Protein AF-A0A0F9EM11-F1 (afdb_monomer_lite)

pLDDT: mean 90.23, std 5.99, range [64.94, 98.19]

Structure (mmCIF, N/CA/C/O backbone):
data_AF-A0A0F9EM11-F1
#
_entry.id   AF-A0A0F9EM11-F1
#
loop_
_atom_site.group_PDB
_atom_site.id
_atom_site.type_symbol
_atom_site.label_atom_id
_atom_site.label_alt_id
_atom_site.label_comp_id
_atom_site.label_asym_id
_atom_site.label_entity_id
_atom_site.label_seq_id
_atom_site.pdbx_PDB_ins_code
_atom_site.Cartn_x
_atom_site.Cartn_y
_atom_site.Cartn_z
_atom_site.occupancy
_atom_site.B_iso_or_equiv
_atom_site.auth_seq_id
_atom_site.auth_comp_id
_atom_site.auth_asym_id
_atom_site.auth_atom_id
_atom_site.pdbx_PDB_model_num
ATOM 1 N N . GLY A 1 1 ? 3.196 -7.333 26.910 1.00 64.94 1 GLY A N 1
ATOM 2 C CA . GLY A 1 1 ? 1.887 -7.411 26.227 1.00 64.94 1 GLY A CA 1
ATOM 3 C C . GLY A 1 1 ? 2.030 -6.953 24.788 1.00 64.94 1 GLY A C 1
ATOM 4 O O . GLY A 1 1 ? 3.066 -6.388 24.458 1.00 64.94 1 GLY A O 1
ATOM 5 N N . ILE A 1 2 ? 1.031 -7.208 23.940 1.00 78.69 2 ILE A N 1
ATOM 6 C CA . ILE A 1 2 ? 0.993 -6.723 22.548 1.00 78.69 2 ILE A CA 1
ATOM 7 C C . ILE A 1 2 ? 0.827 -5.195 22.562 1.00 78.69 2 ILE A C 1
ATOM 9 O O . ILE A 1 2 ? -0.059 -4.688 23.241 1.00 78.69 2 ILE A O 1
ATOM 13 N N . TYR A 1 3 ? 1.682 -4.465 21.836 1.00 88.31 3 TYR A N 1
ATOM 14 C CA . TYR A 1 3 ? 1.644 -2.993 21.784 1.00 88.31 3 TYR A CA 1
ATOM 15 C C . TYR A 1 3 ? 0.467 -2.462 20.953 1.00 88.31 3 TYR A C 1
ATOM 17 O O . TYR A 1 3 ? -0.175 -1.474 21.315 1.00 88.31 3 TYR A O 1
ATOM 25 N N . GLY A 1 4 ? 0.171 -3.126 19.836 1.00 91.06 4 GLY A N 1
ATOM 26 C CA . GLY A 1 4 ? -0.921 -2.738 18.962 1.00 91.06 4 GLY A CA 1
ATOM 27 C C . GLY A 1 4 ? -1.249 -3.777 17.902 1.00 91.06 4 GLY A C 1
ATOM 28 O O . GLY A 1 4 ? -0.463 -4.689 17.644 1.00 91.06 4 GLY A O 1
ATOM 29 N N . VAL A 1 5 ? -2.417 -3.607 17.295 1.00 92.75 5 VAL A N 1
ATOM 30 C CA . VAL A 1 5 ? -2.905 -4.391 16.158 1.00 92.75 5 VAL A CA 1
ATOM 31 C C . VAL A 1 5 ? -3.005 -3.472 14.949 1.00 92.75 5 VAL A C 1
ATOM 33 O O . VAL A 1 5 ? -3.448 -2.332 15.077 1.00 92.75 5 VAL A O 1
ATOM 36 N N . TYR A 1 6 ? -2.598 -3.983 13.789 1.00 92.25 6 TYR A N 1
ATOM 37 C CA . TYR A 1 6 ? -2.680 -3.299 12.502 1.00 92.25 6 TYR A CA 1
ATOM 38 C C . TYR A 1 6 ? -3.610 -4.087 11.588 1.00 92.25 6 TYR A C 1
ATOM 40 O O . TYR A 1 6 ? -3.439 -5.295 11.428 1.00 92.25 6 TYR A O 1
ATOM 48 N N . THR A 1 7 ? -4.599 -3.415 11.011 1.00 93.31 7 THR A N 1
ATOM 49 C CA . THR A 1 7 ? -5.583 -4.035 10.116 1.00 93.31 7 THR A CA 1
ATOM 50 C C . THR A 1 7 ? -6.139 -3.009 9.120 1.00 93.31 7 THR A C 1
ATOM 52 O O . THR A 1 7 ? -5.676 -1.871 9.080 1.00 93.31 7 THR A O 1
ATOM 55 N N . GLY A 1 8 ? -7.093 -3.382 8.272 1.00 90.81 8 GLY A N 1
ATOM 56 C CA . GLY A 1 8 ? -7.690 -2.484 7.283 1.00 90.81 8 GLY A CA 1
ATOM 57 C C . GLY A 1 8 ? -8.437 -3.234 6.188 1.00 90.81 8 GLY A C 1
ATOM 58 O O . GLY A 1 8 ? -8.670 -4.440 6.307 1.00 90.81 8 GLY A O 1
ATOM 59 N N . LYS A 1 9 ? -8.787 -2.521 5.110 1.00 90.94 9 LYS A N 1
ATOM 60 C CA . LYS A 1 9 ? -9.307 -3.161 3.894 1.00 90.94 9 LYS A CA 1
ATOM 61 C C . LYS A 1 9 ? -8.284 -4.154 3.334 1.00 90.94 9 LYS A C 1
ATOM 63 O O . LYS A 1 9 ? -7.072 -3.939 3.421 1.00 90.94 9 LYS A O 1
ATOM 68 N N . ILE A 1 10 ? -8.770 -5.242 2.735 1.00 89.94 10 ILE A N 1
ATOM 69 C CA . ILE A 1 10 ? -7.891 -6.132 1.976 1.00 89.94 10 ILE A CA 1
ATOM 70 C C . ILE A 1 10 ? -7.551 -5.469 0.642 1.00 89.94 10 ILE A C 1
ATOM 72 O O . ILE A 1 10 ? -8.333 -4.708 0.081 1.00 89.94 10 ILE A O 1
ATOM 76 N N . MET A 1 11 ? -6.363 -5.762 0.129 1.00 86.75 11 MET A N 1
ATOM 77 C CA . MET A 1 11 ? -5.875 -5.189 -1.121 1.00 86.75 11 MET A CA 1
ATOM 78 C C . MET A 1 11 ? -6.060 -6.181 -2.272 1.00 86.75 11 MET A C 1
ATOM 80 O O . MET A 1 11 ? -5.647 -7.342 -2.169 1.00 86.75 11 MET A O 1
ATOM 84 N N . ARG A 1 12 ? -6.619 -5.725 -3.401 1.00 86.25 12 ARG A N 1
ATOM 85 C CA . ARG A 1 12 ? -6.793 -6.534 -4.621 1.00 86.25 12 ARG A CA 1
ATOM 86 C C . ARG A 1 12 ? -5.475 -6.695 -5.383 1.00 86.25 12 ARG A C 1
ATOM 88 O O . ARG A 1 12 ? -5.287 -6.153 -6.465 1.00 86.25 12 ARG A O 1
ATOM 95 N N . ILE A 1 13 ? -4.538 -7.449 -4.811 1.00 84.50 13 ILE A N 1
ATOM 96 C CA . ILE A 1 13 ? -3.189 -7.643 -5.367 1.00 84.50 13 ILE A CA 1
ATOM 97 C C . ILE A 1 13 ? -2.746 -9.106 -5.342 1.00 84.50 13 ILE A C 1
ATOM 99 O O . ILE A 1 13 ? -3.211 -9.922 -4.543 1.00 84.50 13 ILE A O 1
ATOM 103 N N . GLY A 1 14 ? -1.812 -9.455 -6.230 1.00 83.81 14 GLY A N 1
ATOM 104 C CA . GLY A 1 14 ? -1.179 -10.774 -6.262 1.00 83.81 14 GLY A CA 1
ATOM 105 C C . GLY A 1 14 ? -2.188 -11.924 -6.366 1.00 83.81 14 GLY A C 1
ATOM 106 O O . GLY A 1 14 ? -2.968 -12.004 -7.311 1.00 83.81 14 GLY A O 1
ATOM 107 N N . ARG A 1 15 ? -2.161 -12.846 -5.393 1.00 86.88 15 ARG A N 1
ATOM 108 C CA . ARG A 1 15 ? -3.095 -13.987 -5.340 1.00 86.88 15 ARG A CA 1
ATOM 109 C C . ARG A 1 15 ? -4.509 -13.598 -4.906 1.00 86.88 15 ARG A C 1
ATOM 111 O O . ARG A 1 15 ? -5.444 -14.273 -5.328 1.00 86.88 15 ARG A O 1
ATOM 118 N N . ALA A 1 16 ? -4.670 -12.529 -4.122 1.00 88.31 16 ALA A N 1
ATOM 119 C CA . ALA A 1 16 ? -5.989 -12.049 -3.713 1.00 88.31 16 ALA A CA 1
ATOM 120 C C . ALA A 1 16 ? -6.791 -11.565 -4.927 1.00 88.31 16 ALA A C 1
ATOM 122 O O . ALA A 1 16 ? -7.963 -11.890 -5.050 1.00 88.31 16 ALA A O 1
ATOM 123 N N . ALA A 1 17 ? -6.132 -10.909 -5.890 1.00 87.31 17 ALA A N 1
ATOM 124 C CA . ALA A 1 17 ? -6.770 -10.485 -7.137 1.00 87.31 17 ALA A CA 1
ATOM 125 C C . ALA A 1 17 ? -7.381 -11.653 -7.939 1.00 87.31 17 ALA A C 1
ATOM 127 O O . ALA A 1 17 ? -8.430 -11.483 -8.549 1.00 87.31 17 ALA A O 1
ATOM 128 N N . LYS A 1 18 ? -6.759 -12.843 -7.905 1.00 89.56 18 LYS A N 1
ATOM 129 C CA . LYS A 1 18 ? -7.247 -14.050 -8.604 1.00 89.56 18 LYS A CA 1
ATOM 130 C C . LYS A 1 18 ? -8.441 -14.725 -7.926 1.00 89.56 18 LYS A C 1
ATOM 132 O O . LYS A 1 18 ? -9.074 -15.567 -8.542 1.00 89.56 18 LYS A O 1
ATOM 137 N N . ASN A 1 19 ? -8.694 -14.404 -6.660 1.00 93.19 19 ASN A N 1
ATOM 138 C CA . ASN A 1 19 ? -9.743 -15.017 -5.842 1.00 93.19 19 ASN A CA 1
ATOM 139 C C . ASN A 1 19 ? -10.669 -13.942 -5.261 1.00 93.19 19 ASN A C 1
ATOM 141 O O . ASN A 1 19 ? -11.277 -14.144 -4.214 1.00 93.19 19 ASN A O 1
ATOM 145 N N . TRP A 1 20 ? -10.712 -12.769 -5.898 1.00 92.25 20 TRP A N 1
ATOM 146 C CA . TRP A 1 20 ? -11.334 -11.584 -5.319 1.00 92.25 20 TRP A CA 1
ATOM 147 C C . TRP A 1 20 ? -12.825 -11.788 -5.076 1.00 92.25 20 TRP A C 1
ATOM 149 O O . TRP A 1 20 ? -13.308 -11.422 -4.016 1.00 92.25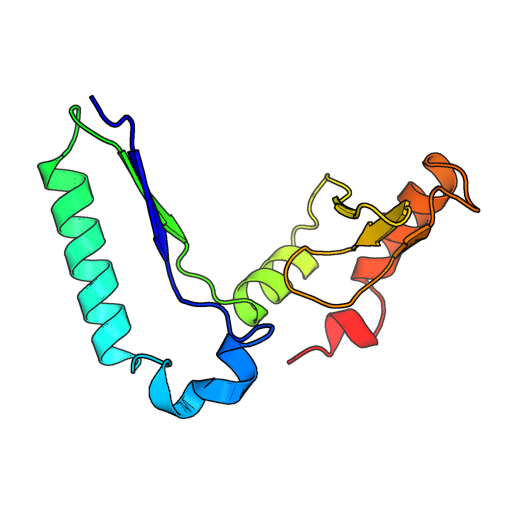 20 TRP A O 1
ATOM 159 N N . ASP A 1 21 ? -13.508 -12.480 -5.984 1.00 90.75 21 ASP A N 1
ATOM 160 C CA . ASP A 1 21 ? -14.947 -12.749 -5.888 1.00 90.75 21 ASP A CA 1
ATOM 161 C C . ASP A 1 21 ? -15.329 -13.574 -4.645 1.00 90.75 21 ASP A C 1
ATOM 163 O O . ASP A 1 21 ? -16.471 -13.542 -4.206 1.00 90.75 21 ASP A O 1
ATOM 167 N N . VAL A 1 22 ? -14.371 -14.303 -4.062 1.00 93.69 22 VAL A N 1
ATOM 168 C CA . VAL A 1 22 ? -14.551 -15.093 -2.832 1.00 93.69 22 VAL A CA 1
ATOM 169 C C . VAL A 1 22 ? -14.057 -14.335 -1.595 1.00 93.69 22 VAL A C 1
ATOM 171 O O . VAL A 1 22 ? -14.504 -14.601 -0.483 1.00 93.69 22 VAL A O 1
ATOM 174 N N . LEU A 1 23 ? -13.095 -13.426 -1.769 1.00 92.75 23 LEU A N 1
ATOM 175 C CA . LEU A 1 23 ? -12.407 -12.742 -0.672 1.00 92.75 23 LEU A CA 1
ATOM 176 C C . LEU A 1 23 ? -12.983 -11.365 -0.348 1.00 92.75 23 LEU A C 1
ATOM 178 O O . LEU A 1 23 ? -12.810 -10.921 0.781 1.00 92.75 23 LEU A O 1
ATOM 182 N N . CYS A 1 24 ? -13.564 -10.673 -1.329 1.00 91.56 24 CYS A N 1
ATOM 183 C CA . CYS A 1 24 ? -13.983 -9.281 -1.217 1.00 91.56 24 CYS A CA 1
ATOM 184 C C . CYS A 1 24 ? -15.196 -9.158 -0.292 1.00 91.56 24 CYS A C 1
ATOM 186 O O . CYS A 1 24 ? -16.277 -9.610 -0.671 1.00 91.56 24 CYS A O 1
ATOM 188 N N . PRO A 1 25 ? -15.056 -8.513 0.879 1.00 93.62 25 PRO A N 1
ATOM 189 C CA . PRO A 1 25 ? -16.212 -8.129 1.671 1.00 93.62 25 PRO A CA 1
ATOM 190 C C . PRO A 1 25 ? -17.054 -7.108 0.903 1.00 93.62 25 PRO A C 1
ATOM 192 O O . PRO A 1 25 ? -16.528 -6.311 0.121 1.00 93.62 25 PRO A O 1
ATOM 195 N N . SER A 1 26 ? -18.356 -7.123 1.145 1.00 93.00 26 SER A N 1
ATOM 196 C CA . SER A 1 26 ? -19.272 -6.073 0.710 1.00 93.00 26 SER A CA 1
ATOM 197 C C . SER A 1 26 ? -19.011 -4.756 1.447 1.00 93.00 26 SER A C 1
ATOM 199 O O . SER A 1 26 ? -18.434 -4.735 2.539 1.00 93.00 26 SER A O 1
ATOM 201 N N . ASP A 1 27 ? -19.515 -3.651 0.895 1.00 90.44 27 ASP A N 1
ATOM 202 C CA . ASP A 1 27 ? -19.425 -2.335 1.539 1.00 90.44 27 ASP A CA 1
ATOM 203 C C . ASP A 1 27 ? -20.035 -2.354 2.951 1.00 90.44 27 ASP A C 1
ATOM 205 O O . ASP A 1 27 ? -19.420 -1.868 3.897 1.00 90.44 27 ASP A O 1
ATOM 209 N N . SER A 1 28 ? -21.179 -3.025 3.128 1.00 94.75 28 SER A N 1
ATOM 210 C CA . SER A 1 28 ? -21.841 -3.163 4.434 1.00 94.75 28 SER A CA 1
ATOM 211 C C . SER A 1 28 ? -21.024 -3.961 5.460 1.00 94.75 28 SER A C 1
ATOM 213 O O . SER A 1 28 ? -21.030 -3.654 6.654 1.00 94.75 28 SER A O 1
ATOM 215 N N . GLU A 1 29 ? -20.273 -4.972 5.012 1.00 95.81 29 GLU A N 1
ATOM 216 C CA . GLU A 1 29 ? -19.365 -5.721 5.884 1.00 95.81 29 GLU A CA 1
ATOM 217 C C . GLU A 1 29 ? -18.165 -4.864 6.288 1.00 95.81 29 GLU A C 1
ATOM 219 O O . GLU A 1 29 ? -17.722 -4.939 7.436 1.00 95.81 29 GLU A O 1
ATOM 224 N N . TYR A 1 30 ? -17.670 -4.010 5.386 1.00 94.00 30 TYR A N 1
ATOM 225 C CA . TYR A 1 30 ? -16.620 -3.051 5.713 1.00 94.00 30 TYR A CA 1
ATOM 226 C C . TYR A 1 30 ? -17.085 -1.961 6.672 1.00 94.00 30 TYR A C 1
ATOM 228 O O . TYR A 1 30 ? -16.362 -1.661 7.622 1.00 94.00 30 TYR A O 1
ATOM 236 N N . GLU A 1 31 ? -18.280 -1.404 6.483 1.00 93.75 31 GLU A N 1
ATOM 237 C CA . GLU A 1 31 ? -18.886 -0.468 7.436 1.00 93.75 31 GLU A CA 1
ATOM 238 C C . GLU A 1 31 ? -18.943 -1.095 8.831 1.00 93.75 31 GLU A C 1
ATOM 240 O O . GLU A 1 31 ? -18.399 -0.548 9.795 1.00 93.75 31 GLU A O 1
ATOM 245 N N . ARG A 1 32 ? -19.479 -2.320 8.920 1.00 96.56 32 ARG A N 1
ATOM 246 C CA . ARG A 1 32 ? -19.548 -3.061 10.181 1.00 96.56 32 ARG A CA 1
ATOM 247 C C . ARG A 1 32 ? -18.167 -3.325 10.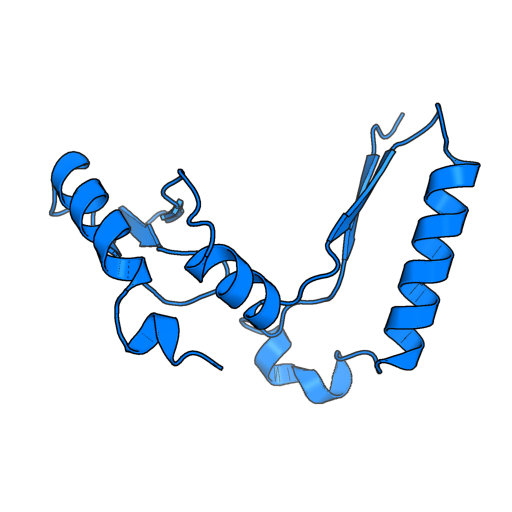780 1.00 96.56 32 ARG A C 1
ATOM 249 O O . ARG A 1 32 ? -17.994 -3.238 11.996 1.00 96.56 32 ARG A O 1
ATOM 256 N N . PHE A 1 33 ? -17.185 -3.661 9.952 1.00 95.62 33 PHE A N 1
ATOM 257 C CA . PHE A 1 33 ? -15.804 -3.865 10.376 1.00 95.62 33 PHE A CA 1
ATOM 258 C C . PHE A 1 33 ? -15.198 -2.589 10.978 1.00 95.62 33 PHE A C 1
ATOM 260 O O . PHE A 1 33 ? -14.615 -2.648 12.063 1.00 95.62 33 PHE A O 1
ATOM 267 N N . PHE A 1 34 ? -15.370 -1.431 10.335 1.00 94.56 34 PHE A N 1
ATOM 268 C CA . PHE A 1 34 ? -14.850 -0.161 10.849 1.00 94.56 34 PHE A CA 1
ATOM 269 C C . PHE A 1 34 ? -15.571 0.313 12.115 1.00 94.56 34 PHE A C 1
ATOM 271 O O . PHE A 1 34 ? -14.914 0.852 13.009 1.00 94.56 34 PHE A O 1
ATOM 278 N N . ASP A 1 35 ? -16.868 0.034 12.258 1.00 95.75 35 ASP A N 1
ATOM 279 C CA . ASP A 1 35 ? -17.596 0.274 13.509 1.00 95.75 35 ASP A CA 1
ATOM 280 C C . ASP A 1 35 ? -16.989 -0.512 14.675 1.00 95.75 35 ASP A C 1
ATOM 282 O O . ASP A 1 35 ? -16.720 0.049 15.743 1.00 95.75 35 ASP A O 1
ATOM 286 N N . VAL A 1 36 ? -16.699 -1.801 14.460 1.00 96.44 36 VAL A N 1
ATOM 287 C CA . VAL A 1 36 ? -16.036 -2.643 15.466 1.00 96.44 36 VAL A CA 1
ATOM 288 C C . VAL A 1 36 ? -14.654 -2.088 15.796 1.00 96.44 36 VAL A C 1
ATOM 290 O O . VAL A 1 36 ? -14.292 -2.007 16.967 1.00 96.44 36 VAL A O 1
ATOM 293 N N . LEU A 1 37 ? -13.872 -1.664 14.803 1.00 95.06 37 LEU A N 1
ATOM 294 C CA . LEU A 1 37 ? -12.551 -1.085 15.057 1.00 95.06 37 LEU A CA 1
ATOM 295 C C . LEU A 1 37 ? -12.625 0.193 15.888 1.00 95.06 37 LEU A C 1
ATOM 297 O O . LEU A 1 37 ? -11.819 0.368 16.805 1.00 95.06 37 LEU A O 1
ATOM 301 N N . LYS A 1 38 ? -13.606 1.058 15.621 1.00 94.56 38 LYS A N 1
ATOM 302 C CA . LYS A 1 38 ? -13.839 2.282 16.391 1.00 94.56 38 LYS A CA 1
ATOM 303 C C . LYS A 1 38 ? -14.214 1.968 17.840 1.00 94.56 38 LYS A C 1
ATOM 305 O O . LYS A 1 38 ? -13.616 2.529 18.758 1.00 94.56 38 LYS A O 1
ATOM 310 N N . GLU A 1 39 ? -15.134 1.027 18.052 1.00 96.38 39 GLU A N 1
ATOM 311 C CA . GLU A 1 39 ? -15.507 0.540 19.387 1.00 96.38 39 GLU A CA 1
ATOM 312 C C . GLU A 1 39 ? -14.288 -0.026 20.131 1.00 96.38 39 GLU A C 1
ATOM 314 O O . GLU A 1 39 ? -14.017 0.332 21.281 1.00 96.38 39 GLU A O 1
ATOM 319 N N . LYS A 1 40 ? -13.501 -0.881 19.464 1.00 95.12 40 LYS A N 1
ATOM 320 C CA . LYS A 1 40 ? -12.332 -1.512 20.082 1.00 95.12 40 LYS A CA 1
ATOM 321 C C . LYS A 1 40 ? -11.234 -0.510 20.394 1.00 95.12 40 LYS A C 1
ATOM 323 O O . LYS A 1 40 ? -10.663 -0.596 21.478 1.00 95.12 40 LYS A O 1
ATOM 328 N N . THR A 1 41 ? -11.004 0.469 19.525 1.00 94.50 41 THR A N 1
ATOM 329 C CA . THR A 1 41 ? -10.055 1.561 19.782 1.00 94.50 41 THR A CA 1
ATOM 330 C C . THR A 1 41 ? -10.369 2.256 21.106 1.00 94.50 41 THR A C 1
ATOM 332 O O . THR A 1 41 ? -9.468 2.416 21.924 1.00 94.50 41 THR A O 1
ATOM 335 N N . ALA A 1 42 ? -11.644 2.573 21.366 1.00 94.44 42 ALA A N 1
ATOM 336 C CA . ALA A 1 42 ? -12.062 3.164 22.636 1.00 94.44 42 ALA A CA 1
ATOM 337 C C . ALA A 1 42 ? -11.903 2.182 23.814 1.00 94.44 42 ALA A C 1
ATOM 339 O O . ALA A 1 42 ? -11.339 2.525 24.848 1.00 94.44 42 ALA A O 1
ATOM 340 N N . SER A 1 43 ? -12.336 0.926 23.659 1.00 95.44 43 SER A N 1
ATOM 341 C CA . SER A 1 43 ? -12.292 -0.065 24.752 1.00 95.44 43 SER A CA 1
ATOM 342 C C . SER A 1 43 ? -10.874 -0.444 25.220 1.00 95.44 43 SER A C 1
ATOM 344 O O . SER A 1 43 ? -10.681 -0.867 26.365 1.00 95.44 43 SER A O 1
ATOM 346 N N . TYR A 1 44 ? -9.883 -0.305 24.334 1.00 93.75 44 TYR A N 1
ATOM 347 C CA . TYR A 1 44 ? -8.479 -0.637 24.583 1.00 93.75 44 TYR A CA 1
ATOM 348 C C . TYR A 1 44 ? -7.600 0.593 24.833 1.00 93.75 44 TYR A C 1
ATOM 350 O O . TYR A 1 44 ? -6.376 0.451 24.930 1.00 93.75 44 TYR A O 1
ATOM 358 N N . GLU A 1 45 ? -8.190 1.780 24.986 1.00 92.56 45 GLU A N 1
ATOM 359 C CA . GLU A 1 45 ? -7.450 3.004 25.281 1.00 92.56 45 GLU A CA 1
ATOM 360 C C . GLU A 1 45 ? -6.537 2.824 26.510 1.00 92.56 45 GLU A C 1
ATOM 362 O O . GLU A 1 45 ? -6.905 2.223 27.522 1.00 92.56 45 GLU A O 1
ATOM 367 N N . GLY A 1 46 ? -5.279 3.259 26.379 1.00 91.69 46 GLY A N 1
ATOM 368 C CA . GLY A 1 46 ? -4.239 3.084 27.401 1.00 91.69 46 GLY A CA 1
ATOM 369 C C . GLY A 1 46 ? -3.703 1.653 27.577 1.00 91.69 46 GLY A C 1
ATOM 370 O O . GLY A 1 46 ? -2.726 1.469 28.300 1.00 91.69 46 GLY A O 1
ATOM 371 N N . LYS A 1 47 ? -4.285 0.642 26.914 1.00 93.56 47 LYS A N 1
ATOM 372 C CA . LYS A 1 47 ? -3.873 -0.773 27.019 1.00 93.56 47 LYS A CA 1
ATOM 373 C C . LYS A 1 47 ? -3.181 -1.282 25.759 1.00 93.56 47 LYS A C 1
ATOM 375 O O . LYS A 1 47 ? -2.141 -1.927 25.851 1.00 93.56 47 LYS A O 1
ATOM 380 N N . MET A 1 48 ? -3.770 -1.022 24.594 1.00 94.19 48 MET A N 1
ATOM 381 C CA . MET A 1 48 ? -3.268 -1.475 23.297 1.00 94.19 48 MET A CA 1
ATOM 382 C C . MET A 1 48 ? -3.781 -0.549 22.198 1.00 94.19 48 MET A C 1
ATOM 384 O O . MET A 1 48 ? -4.948 -0.168 22.194 1.00 94.19 48 MET A O 1
ATOM 388 N N . LYS A 1 49 ? -2.924 -0.212 21.235 1.00 93.12 49 LYS A N 1
ATOM 389 C CA . LYS A 1 49 ? -3.328 0.635 20.111 1.00 93.12 49 LYS A CA 1
ATOM 390 C C . LYS A 1 49 ? -3.978 -0.187 19.001 1.00 93.12 49 LYS A C 1
ATOM 392 O O . LYS A 1 49 ? -3.461 -1.232 18.615 1.00 93.12 49 LYS A O 1
ATOM 397 N N . VAL A 1 50 ? -5.084 0.305 18.457 1.00 92.56 50 VAL A N 1
ATOM 398 C CA . VAL A 1 50 ? -5.717 -0.260 17.262 1.00 92.56 50 VAL A CA 1
ATOM 399 C C . VAL A 1 50 ? -5.452 0.700 16.112 1.00 92.56 50 VAL A C 1
ATOM 401 O O . VAL A 1 50 ? -5.916 1.835 16.121 1.00 92.56 50 VAL A O 1
ATOM 404 N N . TYR A 1 51 ? -4.659 0.251 15.147 1.00 89.50 51 TYR A N 1
ATOM 405 C CA . TYR A 1 51 ? -4.355 0.990 13.932 1.00 89.50 51 TYR A CA 1
ATOM 406 C C . TYR A 1 51 ? -5.106 0.352 12.775 1.00 89.50 51 TYR A C 1
ATOM 408 O O . TYR A 1 51 ? -5.001 -0.859 12.557 1.00 89.50 51 TYR A O 1
ATOM 416 N N . TYR A 1 52 ? -5.837 1.159 12.012 1.00 88.56 52 TYR A N 1
ATOM 417 C CA . TYR A 1 52 ? -6.501 0.669 10.818 1.00 88.56 52 TYR A CA 1
ATOM 418 C C . TYR A 1 52 ? -6.353 1.611 9.635 1.00 88.56 52 TYR A C 1
ATOM 420 O O . TYR A 1 52 ? -6.377 2.832 9.789 1.00 88.56 52 TYR A O 1
ATOM 428 N N . TYR A 1 53 ? -6.183 1.020 8.455 1.00 81.19 53 TYR A N 1
ATOM 429 C CA . TYR A 1 53 ? -6.081 1.749 7.199 1.00 81.19 53 TYR A CA 1
ATOM 430 C C . TYR A 1 53 ? -7.393 1.614 6.415 1.00 81.19 53 TYR A C 1
ATOM 432 O O . TYR A 1 53 ? -7.802 0.486 6.117 1.00 81.19 53 TYR A O 1
ATOM 440 N N . PRO A 1 54 ? -8.085 2.729 6.120 1.00 76.06 54 PRO A N 1
ATOM 441 C CA . PRO A 1 54 ? -9.395 2.674 5.481 1.00 76.06 54 PRO A CA 1
ATOM 442 C C . PRO A 1 54 ? -9.314 2.492 3.965 1.00 76.06 54 PRO A C 1
ATOM 444 O O . PRO A 1 54 ? -10.319 2.139 3.356 1.00 76.06 54 PRO A O 1
ATOM 447 N N . TYR A 1 55 ? -8.147 2.733 3.368 1.00 77.62 55 TYR A N 1
ATOM 448 C CA . TYR A 1 55 ? -7.998 2.808 1.923 1.00 77.62 55 TYR A CA 1
ATOM 449 C C . TYR A 1 55 ? -7.641 1.459 1.303 1.00 77.62 55 TYR A C 1
ATOM 451 O O . TYR A 1 55 ? -6.820 0.710 1.842 1.00 77.62 55 TYR A O 1
ATOM 459 N N . ASP A 1 56 ? -8.236 1.175 0.149 1.00 79.38 56 ASP A N 1
ATOM 460 C CA . ASP A 1 56 ? -7.732 0.159 -0.770 1.00 79.38 56 ASP A CA 1
ATOM 461 C C . ASP A 1 56 ? -6.543 0.685 -1.602 1.00 79.38 56 ASP A C 1
ATOM 463 O O . ASP A 1 56 ? -6.059 1.802 -1.415 1.00 79.38 56 ASP A O 1
ATOM 467 N N . VAL A 1 57 ? -6.032 -0.136 -2.522 1.00 80.62 57 VAL A N 1
ATOM 468 C CA . VAL A 1 57 ? -4.861 0.212 -3.346 1.00 80.62 57 VAL A CA 1
ATOM 469 C C . VAL A 1 57 ? -5.123 1.394 -4.282 1.00 80.62 57 VAL A C 1
ATOM 471 O O . VAL A 1 57 ? -4.202 2.162 -4.555 1.00 80.62 57 VAL A O 1
ATOM 474 N N . ILE A 1 58 ? -6.349 1.539 -4.786 1.00 82.06 58 ILE A N 1
ATOM 475 C CA . ILE A 1 58 ? -6.718 2.615 -5.710 1.00 82.06 58 ILE A CA 1
ATOM 476 C C . ILE A 1 58 ? -6.881 3.921 -4.937 1.00 82.06 58 ILE A C 1
ATOM 478 O O . ILE A 1 58 ? -6.362 4.957 -5.351 1.00 82.06 58 ILE A O 1
ATOM 482 N N . GLU A 1 59 ? -7.557 3.873 -3.792 1.00 82.00 59 GLU A N 1
ATOM 483 C CA . GLU A 1 59 ? -7.686 5.005 -2.875 1.00 82.00 59 GLU A CA 1
ATOM 484 C C . GLU A 1 59 ? -6.307 5.469 -2.372 1.00 82.00 59 GLU A C 1
ATOM 486 O O . GLU A 1 59 ? -6.015 6.668 -2.379 1.00 82.00 59 GLU A O 1
ATOM 491 N N . GLU A 1 60 ? -5.418 4.531 -2.023 1.00 82.69 60 GLU A N 1
ATOM 492 C CA . GLU A 1 60 ? -4.035 4.840 -1.650 1.00 82.69 60 GLU A CA 1
ATOM 493 C C . GLU A 1 60 ? -3.280 5.500 -2.810 1.00 82.69 60 GLU A C 1
ATOM 495 O O . GLU A 1 60 ? -2.602 6.507 -2.601 1.00 82.69 60 GLU A O 1
ATOM 500 N N . LEU A 1 61 ? -3.404 4.981 -4.036 1.00 84.81 61 LEU A N 1
ATOM 501 C CA . LEU A 1 61 ? -2.730 5.565 -5.193 1.00 84.81 61 LEU A CA 1
ATOM 502 C C . LEU A 1 61 ? -3.197 7.002 -5.456 1.00 84.81 61 LEU A C 1
ATOM 504 O O . LEU A 1 61 ? -2.354 7.882 -5.622 1.00 84.81 61 LEU A O 1
ATOM 508 N N . LYS A 1 62 ? -4.511 7.258 -5.421 1.00 85.25 62 LYS A N 1
ATOM 509 C CA . LYS A 1 62 ? -5.082 8.607 -5.574 1.00 85.25 62 LYS A CA 1
ATOM 510 C C . LYS A 1 62 ? -4.522 9.574 -4.534 1.00 85.25 62 LYS A C 1
ATOM 512 O O . LYS A 1 62 ? -4.046 10.647 -4.891 1.00 85.25 62 LYS A O 1
ATOM 517 N N . TYR A 1 63 ? -4.483 9.159 -3.268 1.00 84.38 63 TYR A N 1
ATOM 518 C CA . TYR A 1 63 ? -3.875 9.957 -2.204 1.00 84.38 63 TYR A CA 1
ATOM 519 C C . TYR A 1 63 ? -2.387 10.244 -2.469 1.00 84.38 63 TYR A C 1
ATOM 521 O O . TYR A 1 63 ? -1.910 11.355 -2.242 1.00 84.38 63 TYR A O 1
ATOM 529 N N . ARG A 1 64 ? -1.628 9.262 -2.972 1.00 85.38 64 ARG A N 1
ATOM 530 C CA . ARG A 1 64 ? -0.193 9.426 -3.259 1.00 85.38 64 ARG A CA 1
ATOM 531 C C . ARG A 1 64 ? 0.102 10.271 -4.496 1.00 85.38 64 ARG A C 1
ATOM 533 O O . ARG A 1 64 ? 1.176 10.862 -4.544 1.00 85.38 64 ARG A O 1
ATOM 540 N N . LEU A 1 65 ? -0.819 10.369 -5.455 1.00 86.38 65 LEU A N 1
ATOM 541 C CA . LEU A 1 65 ? -0.699 11.318 -6.567 1.00 86.38 65 LEU A CA 1
ATOM 542 C C . LEU A 1 65 ? -0.699 12.770 -6.064 1.00 86.38 65 LEU A C 1
ATOM 544 O O . LEU A 1 65 ? 0.057 13.595 -6.574 1.00 86.38 65 LEU A O 1
ATOM 548 N N . GLU A 1 66 ? -1.490 13.069 -5.030 1.00 85.69 66 GLU A N 1
ATOM 549 C CA . GLU A 1 66 ? -1.521 14.386 -4.379 1.00 85.69 66 GLU A CA 1
ATOM 550 C C . GLU A 1 66 ? -0.390 14.558 -3.354 1.00 85.69 66 GLU A C 1
ATOM 552 O O . GLU A 1 66 ? 0.197 15.633 -3.233 1.00 85.69 66 GLU A O 1
ATOM 557 N N . SER A 1 67 ? -0.067 13.486 -2.623 1.00 85.12 67 SER A N 1
ATOM 558 C CA . SER A 1 67 ? 0.930 13.455 -1.545 1.00 85.12 67 SER A CA 1
ATOM 559 C C . SER A 1 67 ? 1.944 12.310 -1.724 1.00 85.12 67 SER A C 1
ATOM 561 O O . SER A 1 67 ? 1.879 11.299 -1.002 1.00 85.12 67 SER A O 1
ATOM 563 N N . PRO A 1 68 ? 2.909 12.446 -2.659 1.00 83.50 68 PRO A N 1
ATOM 564 C CA . PRO A 1 68 ? 3.912 11.418 -2.923 1.00 83.50 68 PRO A CA 1
ATOM 565 C C . PRO A 1 68 ? 4.690 11.028 -1.665 1.00 83.50 68 PRO A C 1
ATOM 567 O O . PRO A 1 68 ? 5.079 11.880 -0.864 1.00 83.50 68 PRO A O 1
ATOM 570 N N . SER A 1 69 ? 4.960 9.734 -1.477 1.00 81.38 69 SER A N 1
ATOM 571 C CA . SER A 1 69 ? 5.819 9.295 -0.372 1.00 81.38 69 SER A CA 1
ATOM 572 C C . SER A 1 69 ? 7.251 9.803 -0.554 1.00 81.38 69 SER A C 1
ATOM 574 O O . SER A 1 69 ? 7.770 9.836 -1.665 1.00 81.38 69 SER A O 1
ATOM 576 N N . ALA A 1 70 ? 7.934 10.136 0.539 1.00 82.12 70 ALA A N 1
ATOM 577 C CA . ALA A 1 70 ? 9.354 10.502 0.526 1.00 82.12 70 ALA A CA 1
ATOM 578 C C . ALA A 1 70 ? 10.268 9.286 0.782 1.00 82.12 70 ALA A C 1
ATOM 580 O O . ALA A 1 70 ? 11.286 9.396 1.461 1.00 82.12 70 ALA A O 1
ATOM 581 N N . SER A 1 71 ? 9.886 8.105 0.290 1.00 87.38 71 SER A N 1
ATOM 582 C CA . SER A 1 71 ? 10.615 6.853 0.502 1.00 87.38 71 SER A CA 1
ATOM 583 C C . SER A 1 71 ? 10.674 6.017 -0.775 1.00 87.38 71 SER A C 1
ATOM 585 O O . SER A 1 71 ? 9.684 5.873 -1.484 1.00 87.38 71 SER A O 1
ATOM 587 N N . LEU A 1 72 ? 11.848 5.443 -1.054 1.00 88.50 72 LEU A N 1
ATOM 588 C CA . LEU A 1 72 ? 12.045 4.475 -2.132 1.00 88.50 72 LEU A CA 1
ATOM 589 C C . LEU A 1 72 ? 11.848 3.057 -1.600 1.00 88.50 72 LEU A C 1
ATOM 591 O O . LEU A 1 72 ? 12.407 2.701 -0.562 1.00 88.50 72 LEU A O 1
ATOM 595 N N . LEU A 1 73 ? 11.127 2.221 -2.346 1.00 92.81 73 LEU A N 1
ATOM 596 C CA . LEU A 1 73 ? 11.024 0.798 -2.042 1.00 92.81 73 LEU A CA 1
ATOM 597 C C . LEU A 1 73 ? 11.957 -0.007 -2.947 1.00 92.81 73 LEU A C 1
ATOM 599 O O . LEU A 1 73 ? 11.650 -0.255 -4.112 1.00 92.81 73 LEU A O 1
ATOM 603 N N . VAL A 1 74 ? 13.082 -0.456 -2.400 1.00 94.69 74 VAL A N 1
ATOM 604 C CA . VAL A 1 74 ? 14.019 -1.339 -3.105 1.00 94.69 74 VAL A CA 1
ATOM 605 C C . VAL A 1 74 ? 13.635 -2.794 -2.850 1.00 94.69 74 VAL A C 1
ATOM 607 O O . VAL A 1 74 ? 13.518 -3.219 -1.702 1.00 94.69 74 VAL A O 1
ATOM 610 N N . VAL A 1 75 ? 13.452 -3.574 -3.915 1.00 94.00 75 VAL A N 1
ATOM 611 C CA . VAL A 1 75 ? 13.206 -5.023 -3.824 1.00 94.00 75 VAL A CA 1
ATOM 612 C C . VAL A 1 75 ? 14.507 -5.825 -3.999 1.00 94.00 75 VAL A C 1
ATOM 614 O O . VAL A 1 75 ? 15.471 -5.299 -4.557 1.00 94.00 75 VAL A O 1
ATOM 617 N N . PRO A 1 76 ? 14.570 -7.110 -3.579 1.00 95.00 76 PRO A N 1
ATOM 618 C CA . PRO A 1 76 ? 15.828 -7.871 -3.514 1.00 95.00 76 PRO A CA 1
ATOM 619 C C . PRO A 1 76 ? 16.623 -7.986 -4.822 1.00 95.00 76 PRO A C 1
ATOM 621 O O . PRO A 1 76 ? 17.826 -8.217 -4.793 1.00 95.00 76 PRO A O 1
ATOM 624 N N . ASN A 1 77 ? 15.978 -7.826 -5.980 1.00 95.12 77 ASN A N 1
ATOM 625 C CA . ASN A 1 77 ? 16.657 -7.861 -7.277 1.00 95.12 77 ASN A CA 1
ATOM 626 C C . ASN A 1 77 ? 17.279 -6.512 -7.696 1.00 95.12 77 ASN A C 1
ATOM 628 O O . ASN A 1 77 ? 17.790 -6.422 -8.811 1.00 95.12 77 ASN A O 1
ATOM 632 N N . GLY A 1 78 ? 17.234 -5.489 -6.836 1.00 95.69 78 GLY A N 1
ATOM 633 C CA . GLY A 1 78 ? 17.793 -4.155 -7.074 1.00 95.69 78 GLY A CA 1
ATOM 634 C C . GLY A 1 78 ? 16.832 -3.165 -7.735 1.00 95.69 78 GLY A C 1
ATOM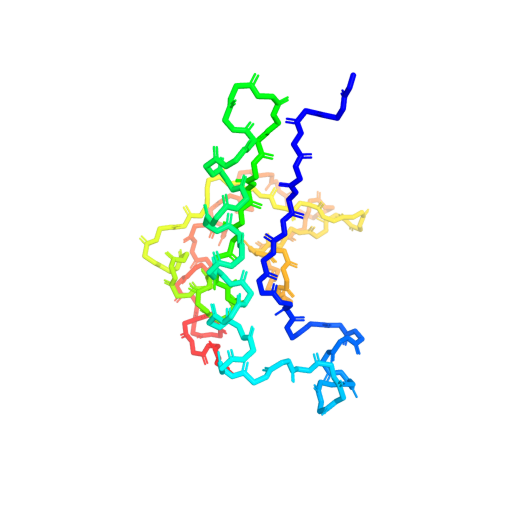 635 O O . GLY A 1 78 ? 17.128 -1.970 -7.767 1.00 95.69 78 GLY A O 1
ATOM 636 N N . LYS A 1 79 ? 15.666 -3.621 -8.215 1.00 96.81 79 LYS A N 1
ATOM 637 C CA . LYS A 1 79 ? 14.638 -2.726 -8.758 1.00 96.81 79 LYS A CA 1
ATOM 638 C C . LYS A 1 79 ? 14.043 -1.854 -7.658 1.00 96.81 79 LYS A C 1
ATOM 640 O O . LYS A 1 79 ? 13.869 -2.294 -6.520 1.00 96.81 79 LYS A O 1
ATOM 645 N N . VAL A 1 80 ? 13.679 -0.635 -8.027 1.00 96.12 80 VAL A N 1
ATOM 646 C CA . VAL A 1 80 ? 13.061 0.344 -7.136 1.00 96.12 80 VAL A CA 1
ATOM 647 C C . VAL A 1 80 ? 11.628 0.575 -7.578 1.00 96.12 80 VAL A C 1
ATOM 649 O O . VAL A 1 80 ? 11.375 0.945 -8.724 1.00 96.12 80 VAL A O 1
ATOM 652 N N . LYS A 1 81 ? 10.687 0.293 -6.680 1.00 94.25 81 LYS A N 1
ATOM 653 C CA . LYS A 1 81 ? 9.255 0.451 -6.913 1.00 94.25 81 LYS A CA 1
ATOM 654 C C . LYS A 1 81 ? 8.805 1.854 -6.527 1.00 94.25 81 LYS A C 1
ATOM 656 O O . LYS A 1 81 ? 9.259 2.385 -5.515 1.00 94.25 81 LYS A O 1
ATOM 661 N N . LEU A 1 82 ? 7.856 2.392 -7.291 1.00 90.44 82 LEU A N 1
ATOM 662 C CA . LEU A 1 82 ? 7.177 3.647 -6.961 1.00 90.44 82 LEU A CA 1
ATOM 663 C C . LEU A 1 82 ? 6.283 3.484 -5.723 1.00 90.44 82 LEU A C 1
ATOM 665 O O . LEU A 1 82 ? 6.284 4.322 -4.830 1.00 90.44 82 LEU A O 1
ATOM 669 N N . ILE A 1 83 ? 5.554 2.368 -5.659 1.00 87.00 83 ILE A N 1
ATOM 670 C CA . ILE A 1 83 ? 4.668 2.018 -4.549 1.00 87.00 83 ILE A CA 1
ATOM 671 C C . ILE A 1 83 ? 4.647 0.492 -4.366 1.00 87.00 83 ILE A C 1
ATOM 673 O O . ILE A 1 83 ? 4.820 -0.276 -5.317 1.00 87.00 83 ILE A O 1
ATOM 677 N N . GLY A 1 84 ? 4.484 0.038 -3.124 1.00 83.94 84 GLY A N 1
ATOM 678 C CA . GLY A 1 84 ? 4.560 -1.376 -2.738 1.00 83.94 84 GLY A CA 1
ATOM 679 C C . GLY A 1 84 ? 3.611 -2.311 -3.490 1.00 83.94 84 GLY A C 1
ATOM 680 O O . GLY A 1 84 ? 4.095 -3.252 -4.124 1.00 83.94 84 GLY A O 1
ATOM 681 N N . PRO A 1 85 ? 2.290 -2.087 -3.446 1.00 80.19 85 PRO A N 1
ATOM 682 C CA 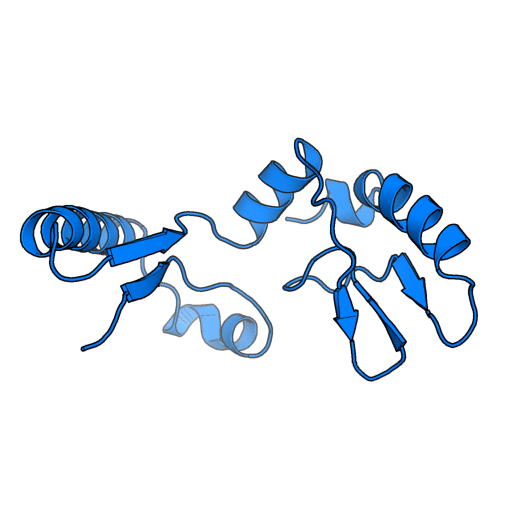. PRO A 1 85 ? 1.309 -2.970 -4.074 1.00 80.19 85 PRO A CA 1
ATOM 683 C C . PRO A 1 85 ? 1.369 -3.031 -5.609 1.00 80.19 85 PRO A C 1
ATOM 685 O O . PRO A 1 85 ? 0.990 -4.055 -6.174 1.00 80.19 85 PRO A O 1
ATOM 688 N N . LEU A 1 86 ? 1.869 -1.998 -6.299 1.00 83.25 86 LEU A N 1
ATOM 689 C CA . LEU A 1 86 ? 1.728 -1.864 -7.759 1.00 83.25 86 LEU A CA 1
ATOM 690 C C . LEU A 1 86 ? 3.014 -2.189 -8.531 1.00 83.25 86 LEU A C 1
ATOM 692 O O . LEU A 1 86 ? 4.103 -2.145 -7.959 1.00 83.25 86 LEU A O 1
ATOM 696 N N . PRO A 1 87 ? 2.937 -2.558 -9.822 1.00 84.38 87 PRO A N 1
ATOM 697 C CA . PRO A 1 87 ? 4.097 -3.005 -10.596 1.00 84.38 87 PRO A CA 1
ATOM 698 C C . PRO A 1 87 ? 4.967 -1.865 -11.158 1.00 84.38 87 PRO A C 1
ATOM 700 O O . PRO A 1 87 ? 5.831 -2.124 -11.991 1.00 84.38 87 PRO A O 1
ATOM 703 N N . PHE A 1 88 ? 4.784 -0.621 -10.712 1.00 90.94 88 PHE A N 1
ATOM 704 C CA . PHE A 1 88 ? 5.542 0.527 -11.210 1.00 90.94 88 PHE A CA 1
ATOM 705 C C . PHE A 1 88 ? 6.990 0.515 -10.712 1.00 90.94 88 PHE A C 1
ATOM 707 O O . PHE A 1 88 ? 7.243 0.581 -9.506 1.00 90.94 88 PHE A O 1
ATOM 714 N N . ILE A 1 89 ? 7.941 0.442 -11.647 1.00 94.56 89 ILE A N 1
ATOM 715 C CA . ILE A 1 89 ? 9.384 0.477 -11.386 1.00 94.56 89 ILE A CA 1
ATOM 716 C C . ILE A 1 89 ? 9.939 1.820 -11.856 1.00 94.56 89 ILE A C 1
ATOM 718 O O . ILE A 1 89 ? 9.795 2.164 -13.024 1.00 94.56 89 ILE A O 1
ATOM 722 N N . CYS A 1 90 ? 10.607 2.552 -10.966 1.00 95.00 90 CYS A N 1
ATOM 723 C CA . CYS A 1 90 ? 11.211 3.854 -11.265 1.00 95.00 90 CYS A CA 1
ATOM 724 C C . CYS A 1 90 ? 12.747 3.807 -11.357 1.00 95.00 90 CYS A C 1
ATOM 726 O O . CYS A 1 90 ? 13.383 4.828 -11.614 1.00 95.00 90 CYS A O 1
ATOM 728 N N . GLY A 1 91 ? 13.366 2.640 -11.152 1.00 96.62 91 GLY A N 1
ATOM 729 C CA . GLY A 1 91 ? 14.808 2.478 -11.333 1.00 96.62 91 GLY A CA 1
ATOM 730 C C . GLY A 1 91 ? 15.354 1.097 -10.983 1.00 96.62 91 GLY A C 1
ATOM 731 O O . GLY A 1 91 ? 14.618 0.204 -10.556 1.00 96.62 91 GLY A O 1
ATOM 732 N N . ASP A 1 92 ? 16.663 0.931 -11.166 1.00 97.69 92 ASP A N 1
ATOM 733 C CA . ASP A 1 92 ? 17.423 -0.280 -10.837 1.00 97.69 92 ASP A CA 1
ATOM 734 C C . ASP A 1 92 ? 18.808 0.091 -10.285 1.00 97.69 92 ASP A C 1
ATOM 736 O O . ASP A 1 92 ? 19.674 0.577 -11.016 1.00 97.69 92 ASP A O 1
ATOM 740 N N . LEU A 1 93 ? 19.038 -0.171 -8.994 1.00 97.44 93 LEU A N 1
ATOM 741 C CA . LEU A 1 93 ? 20.301 0.134 -8.306 1.00 97.44 93 LEU A CA 1
ATOM 742 C C . LEU A 1 93 ? 21.489 -0.685 -8.819 1.00 97.44 93 LEU A C 1
ATOM 744 O O . LEU A 1 93 ? 22.635 -0.337 -8.545 1.00 97.44 93 LEU A O 1
ATOM 748 N N . LYS A 1 94 ? 21.250 -1.758 -9.580 1.00 97.25 94 LYS A N 1
ATOM 749 C CA . LYS A 1 94 ? 22.329 -2.501 -10.242 1.00 97.25 94 LYS A CA 1
ATOM 750 C C . LYS A 1 94 ? 22.871 -1.775 -11.474 1.00 97.25 94 LYS A C 1
ATOM 752 O O . LYS A 1 94 ? 23.894 -2.195 -12.007 1.00 97.25 94 LYS A O 1
ATOM 757 N N . LYS A 1 95 ? 22.167 -0.747 -11.961 1.00 97.94 95 LYS A N 1
ATOM 758 C CA . LYS A 1 95 ? 22.467 -0.045 -13.220 1.00 97.94 95 LYS A CA 1
ATOM 759 C C . LYS A 1 95 ? 22.614 1.464 -13.058 1.00 97.94 95 LYS A C 1
ATOM 761 O O . LYS A 1 95 ? 23.349 2.074 -13.824 1.00 97.94 95 LYS A O 1
ATOM 766 N N . GLN A 1 96 ? 21.893 2.054 -12.110 1.00 98.19 96 GLN A N 1
ATOM 767 C CA . GLN A 1 96 ? 21.758 3.498 -11.937 1.00 98.19 96 GLN A CA 1
ATOM 768 C C . GLN A 1 96 ? 22.229 3.924 -10.551 1.00 98.19 96 GLN A C 1
ATOM 770 O O . GLN A 1 96 ? 22.141 3.164 -9.582 1.00 98.19 96 GLN A O 1
ATOM 775 N N . LYS A 1 97 ? 22.681 5.173 -10.437 1.00 97.44 97 LYS A N 1
ATOM 776 C CA . LYS A 1 97 ? 22.987 5.768 -9.132 1.00 97.44 97 LYS A CA 1
ATOM 777 C C . LYS A 1 97 ? 21.696 6.081 -8.384 1.00 97.44 97 LYS A C 1
ATOM 779 O O . LYS A 1 97 ? 20.688 6.445 -8.984 1.00 97.44 97 LYS A O 1
ATOM 784 N N . LEU A 1 98 ? 21.751 6.045 -7.053 1.00 96.06 98 LEU A N 1
ATOM 785 C CA . LEU A 1 98 ? 20.609 6.408 -6.210 1.00 96.06 98 LEU A CA 1
ATOM 786 C C . LEU A 1 98 ? 20.064 7.810 -6.532 1.00 96.06 98 LEU A C 1
ATOM 788 O O . LEU A 1 98 ? 18.853 7.994 -6.563 1.00 96.06 98 LEU A O 1
ATOM 792 N N . SER A 1 99 ? 20.942 8.776 -6.818 1.00 96.38 99 SER A N 1
ATOM 793 C CA . SER A 1 99 ? 20.551 10.139 -7.200 1.00 96.38 99 SER A CA 1
ATOM 794 C C . SER A 1 99 ? 19.737 10.182 -8.495 1.00 96.38 99 SER A C 1
ATOM 796 O O . SER A 1 99 ? 18.769 10.923 -8.580 1.00 96.38 99 SER A O 1
ATOM 798 N N . GLU A 1 100 ? 20.088 9.364 -9.489 1.00 97.50 100 GLU A N 1
ATOM 799 C CA . GLU A 1 100 ? 19.349 9.275 -10.757 1.00 97.50 100 GLU A CA 1
ATOM 800 C C . GLU A 1 100 ? 17.974 8.643 -10.531 1.00 97.50 100 GLU A C 1
ATOM 802 O O . GLU A 1 100 ? 16.959 9.142 -11.011 1.00 97.50 100 GLU A O 1
ATOM 807 N N . ILE A 1 101 ? 17.928 7.569 -9.738 1.00 96.94 101 ILE A N 1
ATOM 808 C CA . ILE A 1 101 ? 16.673 6.903 -9.377 1.00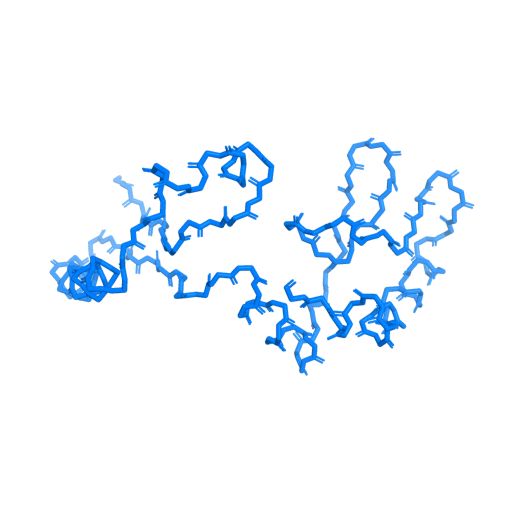 96.94 101 ILE A CA 1
ATOM 809 C C . ILE A 1 101 ? 15.766 7.843 -8.581 1.00 96.94 101 ILE A C 1
ATOM 811 O O . ILE A 1 101 ? 14.552 7.808 -8.759 1.00 96.94 101 ILE A O 1
ATOM 815 N N . TRP A 1 102 ? 16.331 8.693 -7.725 1.00 94.81 102 TRP A N 1
ATOM 816 C CA . TRP A 1 102 ? 15.568 9.679 -6.966 1.00 94.81 102 TRP A CA 1
ATOM 817 C C . TRP A 1 102 ? 14.882 10.707 -7.872 1.00 94.81 102 TRP A C 1
ATOM 819 O O . TRP A 1 102 ? 13.701 11.002 -7.687 1.00 94.81 102 TRP A O 1
ATOM 829 N N . GLU A 1 103 ? 15.579 11.206 -8.893 1.00 95.38 103 GLU A N 1
ATOM 830 C CA . GLU A 1 103 ? 14.972 12.095 -9.888 1.00 95.38 103 GLU A CA 1
ATOM 831 C C . GLU A 1 103 ? 13.867 11.382 -10.681 1.00 95.38 103 GLU A C 1
ATOM 833 O O . GLU A 1 103 ? 12.753 11.903 -10.792 1.00 95.38 103 GLU A O 1
ATOM 838 N N . ASN A 1 104 ? 14.119 10.145 -11.122 1.00 95.19 104 ASN A N 1
ATOM 839 C CA . ASN A 1 104 ? 13.111 9.329 -11.802 1.00 95.19 104 ASN A CA 1
ATOM 840 C C . ASN A 1 104 ? 11.882 9.079 -10.921 1.00 95.19 104 ASN A C 1
ATOM 842 O O . ASN A 1 104 ? 10.757 9.146 -11.404 1.00 95.19 104 ASN A O 1
ATOM 846 N N . TYR A 1 105 ? 12.078 8.811 -9.630 1.00 93.62 105 TYR A N 1
ATOM 847 C CA . TYR A 1 105 ? 10.999 8.587 -8.672 1.00 93.62 105 TYR A CA 1
ATOM 848 C C . TYR A 1 105 ? 10.083 9.809 -8.552 1.00 93.62 105 TYR A C 1
ATOM 850 O O . TYR A 1 105 ? 8.864 9.662 -8.612 1.00 93.62 105 TYR A O 1
ATOM 858 N N . LYS A 1 106 ? 10.647 11.024 -8.460 1.00 90.94 106 LYS A N 1
ATOM 859 C CA . LYS A 1 106 ? 9.854 12.267 -8.432 1.00 90.94 106 LYS A CA 1
ATOM 860 C C . LYS A 1 106 ? 9.013 12.445 -9.698 1.00 90.94 106 LYS A C 1
ATOM 862 O O . LYS A 1 106 ? 7.884 12.922 -9.619 1.00 90.94 106 LYS A O 1
ATOM 867 N N . MET A 1 107 ? 9.554 12.065 -10.854 1.00 92.56 107 MET A N 1
ATOM 868 C CA . MET A 1 107 ? 8.857 12.159 -12.139 1.00 92.56 107 MET A CA 1
ATOM 869 C C . MET A 1 107 ? 7.814 11.056 -12.340 1.00 92.56 107 MET A C 1
ATOM 871 O O . MET A 1 107 ? 6.768 11.313 -12.931 1.00 92.56 107 MET A O 1
ATOM 875 N N . ALA A 1 108 ? 8.073 9.845 -11.844 1.00 92.69 108 ALA A N 1
ATOM 876 C CA . ALA A 1 108 ? 7.248 8.665 -12.089 1.00 92.69 108 ALA A CA 1
ATOM 877 C C . ALA A 1 108 ? 5.810 8.808 -11.564 1.00 92.69 108 ALA A C 1
ATOM 879 O O . ALA A 1 108 ? 4.895 8.268 -12.174 1.00 92.69 108 ALA A O 1
ATOM 880 N N . TRP A 1 109 ? 5.585 9.598 -10.508 1.00 91.06 109 TRP A N 1
ATOM 881 C CA . TRP A 1 109 ? 4.238 9.933 -10.019 1.00 91.06 109 TRP A CA 1
ATOM 882 C C . TRP A 1 109 ? 3.365 10.661 -11.046 1.00 91.06 109 TRP A C 1
ATOM 884 O O . TRP A 1 109 ? 2.147 10.649 -10.929 1.00 91.06 109 TRP A O 1
ATOM 894 N N . ARG A 1 110 ? 3.976 11.296 -12.053 1.00 90.06 110 ARG A N 1
ATOM 895 C CA . ARG A 1 110 ? 3.277 12.029 -13.118 1.00 90.06 110 ARG A CA 1
ATOM 896 C C . ARG A 1 110 ? 3.177 11.237 -14.423 1.00 90.06 110 ARG A C 1
ATOM 898 O O . ARG A 1 110 ? 2.762 11.792 -15.436 1.00 90.06 110 ARG A O 1
ATOM 905 N N . HIS A 1 111 ? 3.611 9.979 -14.432 1.00 91.81 111 HIS A N 1
ATOM 906 C CA . HIS A 1 111 ? 3.550 9.148 -15.626 1.00 91.81 111 HIS A CA 1
ATOM 907 C C . HIS A 1 111 ? 2.090 8.754 -15.925 1.00 91.81 111 HIS A C 1
ATOM 909 O O . HIS A 1 111 ? 1.386 8.387 -14.981 1.00 91.81 111 HIS A O 1
ATOM 915 N N . PRO A 1 112 ? 1.634 8.772 -17.195 1.00 90.25 112 PRO A N 1
ATOM 916 C CA . PRO A 1 112 ? 0.261 8.405 -17.560 1.00 90.25 112 PRO A CA 1
ATOM 917 C C . PRO A 1 112 ? -0.180 7.058 -16.981 1.00 90.25 112 PRO A C 1
ATOM 919 O O . PRO A 1 112 ? -1.182 7.009 -16.283 1.00 90.25 112 PRO A O 1
ATOM 922 N N . ASP A 1 113 ? 0.645 6.012 -17.113 1.00 88.38 113 ASP A N 1
ATOM 923 C CA . ASP A 1 113 ? 0.369 4.680 -16.542 1.00 88.38 113 ASP A CA 1
ATOM 924 C C . ASP A 1 113 ? 0.094 4.671 -15.028 1.00 88.38 113 ASP A C 1
ATOM 926 O O . ASP A 1 113 ? -0.515 3.730 -14.528 1.00 88.38 113 ASP A O 1
ATOM 930 N N . VAL A 1 114 ? 0.581 5.672 -14.286 1.00 87.12 114 VAL A N 1
ATOM 931 C CA . VAL A 1 114 ? 0.359 5.810 -12.838 1.00 87.12 114 VAL A CA 1
ATOM 932 C C . VAL A 1 114 ? -0.892 6.643 -12.562 1.00 87.12 114 VAL A C 1
ATOM 934 O O . VAL A 1 114 ? -1.658 6.304 -11.667 1.00 87.12 114 VAL A O 1
ATOM 937 N N . ILE A 1 115 ? -1.112 7.713 -13.329 1.00 87.69 115 ILE A N 1
ATOM 938 C CA . ILE A 1 115 ? -2.280 8.599 -13.195 1.00 87.69 115 ILE A CA 1
ATOM 939 C C . ILE A 1 115 ? -3.572 7.882 -13.613 1.00 87.69 115 ILE A C 1
ATOM 941 O O . ILE A 1 115 ? -4.607 8.049 -12.975 1.00 87.69 115 ILE A O 1
ATOM 945 N N . GLU A 1 116 ? -3.507 7.083 -14.675 1.00 86.44 116 GLU A N 1
ATOM 946 C CA . GLU A 1 116 ? -4.649 6.404 -15.296 1.00 86.44 116 GLU A CA 1
ATOM 947 C C . GLU A 1 116 ? -4.903 5.009 -14.701 1.00 86.44 116 GLU A C 1
ATOM 949 O O . GLU A 1 116 ? -5.736 4.256 -15.196 1.00 86.44 116 GLU A O 1
ATOM 954 N N . PHE A 1 117 ? -4.189 4.633 -13.636 1.00 83.50 117 PHE A N 1
ATOM 955 C CA . PHE A 1 117 ? -4.347 3.323 -13.014 1.00 83.50 117 PHE A CA 1
ATOM 956 C C . PHE A 1 117 ? -5.624 3.256 -12.164 1.00 83.50 117 PHE A C 1
ATOM 958 O O . PHE A 1 117 ? -5.758 3.953 -11.154 1.00 83.50 117 PHE A O 1
ATOM 965 N N . HIS A 1 118 ? -6.540 2.377 -12.561 1.00 71.12 118 HIS A N 1
ATOM 966 C CA . HIS A 1 118 ? -7.848 2.143 -11.945 1.00 71.12 118 HIS A CA 1
ATOM 967 C C . HIS A 1 118 ? -8.207 0.653 -11.952 1.00 71.12 118 HIS A C 1
ATOM 969 O O . HIS A 1 118 ? -7.896 -0.028 -12.962 1.00 71.12 118 HIS A O 1
#

Organism: NCBI:txid412755

Secondary structure (DSSP, 8-state):
---EEEEEPPP--HHHHHTHHHH---HHHHHHHHHHHHHHHHHTTTT-EEEEE---HHHHHHHHHHS--S--EE-TTSEEESSSSS--EEEETTTS-HHHHHHHHHHHTTSHHHHT--

Sequence (118 aa):
GIYGVYTGKIMRI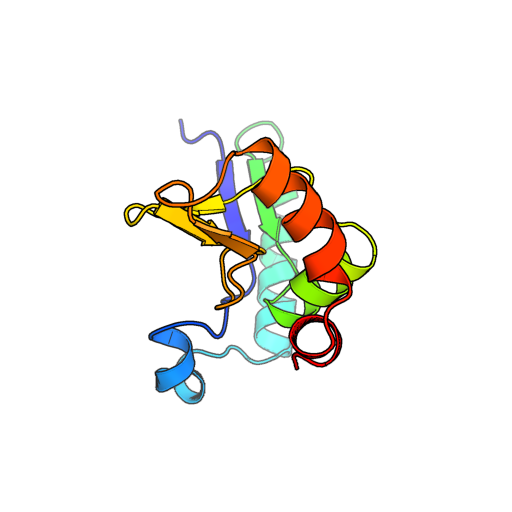GRAAKNWDVLCPSDSEYERFFDVLKEKTASYEGKMKVYYYPYDVIEELKYRLESPSASLLVVPNGKVKLIGPLPFICGDLKKQKLSEIWENYKMAWRHPDVIEFH

Foldseek 3Di:
DEAEDEEEADECFDVCVVVVVVVHDDPVVRVVVVVVLVVVCVVCVPNHHYHYDHDYPVRVLVVCLVVPDPDWDADPQQWTALDDRDPHTQDGVVPDDPVNSNVSSVCSSVDCCSVVPD

Radius of gyration: 17.69 Å; chains: 1; bounding box: 45×30×45 Å